Protein AF-A0A9D1Q0N9-F1 (afdb_monomer)

Organism: NCBI:txid2838741

Mean predicted aligned error: 15.43 Å

pLDDT: mean 79.95, std 10.68, range [39.66, 94.25]

Secondary structure (DSSP, 8-state):
---PPPHHHHHHHHHHHHHHTTHHHHHHHHHHHHHHHHHT-HHHHHHHHHHHHHHHHHHHHHHTHHHHHHHHHHHHHHHHHHHH-SS-S-HHHHHS-HHHHHHS-HHHHHHHHHHHHHHHHHHHHHHHHHHTT--

Radius of gyration: 29.05 Å; Cα contacts (8 Å, |Δi|>4): 36; chains: 1; bounding box: 73×46×62 Å

Structure (mmCIF, N/CA/C/O backbone):
data_AF-A0A9D1Q0N9-F1
#
_entry.id   AF-A0A9D1Q0N9-F1
#
loop_
_atom_site.group_PDB
_atom_site.id
_atom_site.type_symbol
_atom_site.label_atom_id
_atom_site.label_alt_id
_atom_site.label_comp_id
_atom_site.label_asym_id
_atom_site.label_entity_id
_atom_site.label_seq_id
_atom_site.pdbx_PDB_ins_code
_atom_site.Cartn_x
_atom_site.Cartn_y
_atom_site.Cartn_z
_atom_site.occupancy
_atom_site.B_iso_or_equiv
_atom_site.auth_seq_id
_atom_site.auth_comp_id
_atom_site.auth_asym_id
_atom_site.auth_atom_id
_atom_site.pdbx_PDB_model_num
ATOM 1 N N . MET A 1 1 ? 51.626 31.201 -39.761 1.00 39.66 1 MET A N 1
ATOM 2 C CA . MET A 1 1 ? 51.348 30.140 -38.765 1.00 39.66 1 MET A CA 1
ATOM 3 C C . MET A 1 1 ? 49.841 29.911 -38.711 1.00 39.66 1 MET A C 1
ATOM 5 O O . MET A 1 1 ? 49.118 30.839 -38.366 1.00 39.66 1 MET A O 1
ATOM 9 N N . LYS A 1 2 ? 49.336 28.747 -39.143 1.00 51.75 2 LYS A N 1
ATOM 10 C CA . LYS A 1 2 ? 47.894 28.446 -39.070 1.00 51.75 2 LYS A CA 1
ATOM 11 C C . LYS A 1 2 ? 47.542 28.190 -37.599 1.00 51.75 2 LYS A C 1
ATOM 13 O O . LYS A 1 2 ? 48.139 27.313 -36.990 1.00 51.75 2 LYS A O 1
ATOM 18 N N . LYS A 1 3 ? 46.625 28.977 -37.023 1.00 63.34 3 LYS A N 1
ATOM 19 C CA . LYS A 1 3 ? 46.103 28.739 -35.666 1.00 63.34 3 LYS A CA 1
ATOM 20 C C . LYS A 1 3 ? 45.387 27.391 -35.663 1.00 63.34 3 LYS A C 1
ATOM 22 O O . LYS A 1 3 ? 44.357 27.251 -36.322 1.00 63.34 3 LYS A O 1
ATOM 27 N N . GLU A 1 4 ? 45.931 26.414 -34.947 1.00 67.94 4 GLU A N 1
ATOM 28 C CA . GLU A 1 4 ? 45.246 25.144 -34.742 1.00 67.94 4 GLU A CA 1
ATOM 29 C C . GLU A 1 4 ? 43.955 25.383 -33.954 1.00 67.94 4 GLU A C 1
ATOM 31 O O . GLU A 1 4 ? 43.917 26.061 -32.924 1.00 67.94 4 GLU A O 1
ATOM 36 N N . MET A 1 5 ? 42.851 24.886 -34.503 1.00 71.56 5 MET A N 1
ATOM 37 C CA . MET A 1 5 ? 41.541 24.991 -33.881 1.00 71.56 5 MET A CA 1
ATOM 38 C C . MET A 1 5 ? 41.488 24.073 -32.662 1.00 71.56 5 MET A C 1
ATOM 40 O O . MET A 1 5 ? 41.639 22.863 -32.799 1.00 71.56 5 MET A O 1
ATOM 44 N N . SER A 1 6 ? 41.206 24.650 -31.490 1.00 82.69 6 SER A N 1
ATOM 45 C CA . SER A 1 6 ? 40.946 23.901 -30.253 1.00 82.69 6 SER A CA 1
ATOM 46 C C . SER A 1 6 ? 39.939 22.765 -30.486 1.00 82.69 6 SER A C 1
ATOM 48 O O . SER A 1 6 ? 38.921 22.957 -31.162 1.00 82.69 6 SER A O 1
ATOM 50 N N . GLU A 1 7 ? 40.192 21.596 -29.890 1.00 85.50 7 GLU A N 1
ATOM 51 C CA . GLU A 1 7 ? 39.327 20.412 -29.996 1.00 85.50 7 GLU A CA 1
ATOM 52 C C . GLU A 1 7 ? 37.866 20.703 -29.640 1.00 85.50 7 GLU A C 1
ATOM 54 O O . GLU A 1 7 ? 36.953 20.182 -30.281 1.00 85.50 7 GLU A O 1
ATOM 59 N N . ILE A 1 8 ? 37.629 21.593 -28.673 1.00 85.06 8 ILE A N 1
ATOM 60 C CA . ILE A 1 8 ? 36.283 22.009 -28.265 1.00 85.06 8 ILE A CA 1
ATOM 61 C C . ILE A 1 8 ? 35.569 22.708 -29.426 1.00 85.06 8 ILE A C 1
ATOM 63 O O . ILE A 1 8 ? 34.425 22.383 -29.746 1.00 85.06 8 ILE A O 1
ATOM 67 N N . LYS A 1 9 ? 36.259 23.618 -30.123 1.00 86.94 9 LYS A N 1
ATOM 68 C CA . LYS A 1 9 ? 35.706 24.310 -31.297 1.00 86.94 9 LYS A CA 1
ATOM 69 C C . LYS A 1 9 ? 35.457 23.339 -32.449 1.00 86.94 9 LYS A C 1
ATOM 71 O O . LYS A 1 9 ? 34.453 23.466 -33.147 1.00 86.94 9 LYS A O 1
ATOM 76 N N . ARG A 1 10 ? 36.327 22.339 -32.622 1.00 87.00 10 ARG A N 1
ATOM 77 C CA . ARG A 1 10 ? 36.149 21.270 -33.616 1.00 87.00 10 ARG A CA 1
ATOM 78 C C . ARG A 1 10 ? 34.898 20.435 -33.326 1.00 87.00 10 ARG A C 1
ATOM 80 O O . ARG A 1 10 ? 34.083 20.232 -34.223 1.00 87.00 10 ARG A O 1
ATOM 87 N N . ARG A 1 11 ? 34.699 20.015 -32.073 1.00 86.88 11 ARG A N 1
ATOM 88 C CA . ARG A 1 11 ? 33.511 19.262 -31.629 1.00 86.88 11 ARG A CA 1
ATOM 89 C C . ARG A 1 11 ? 32.227 20.082 -31.768 1.00 86.88 11 ARG A C 1
ATOM 91 O O . ARG A 1 11 ? 31.233 19.562 -32.269 1.00 86.88 11 ARG A O 1
ATOM 98 N N . ALA A 1 12 ? 32.262 21.365 -31.410 1.00 90.62 12 ALA A N 1
ATOM 99 C CA . ALA A 1 12 ? 31.124 22.271 -31.559 1.00 90.62 12 ALA A CA 1
ATOM 100 C C . ALA A 1 12 ? 30.723 22.470 -33.032 1.00 90.62 12 ALA A C 1
ATOM 102 O O . ALA A 1 12 ? 29.538 22.443 -33.363 1.00 90.62 12 ALA A O 1
ATOM 103 N N . LEU A 1 13 ? 31.697 22.606 -33.939 1.00 87.19 13 LEU A N 1
ATOM 104 C CA . LEU A 1 13 ? 31.435 22.697 -35.379 1.00 87.19 13 LEU A CA 1
ATOM 105 C C . LEU A 1 13 ? 30.828 21.410 -35.939 1.00 87.19 13 LEU A C 1
ATOM 107 O O . LEU A 1 13 ? 29.860 21.482 -36.691 1.00 87.19 13 LEU A O 1
ATOM 111 N N . LEU A 1 14 ? 31.340 20.246 -35.535 1.00 85.94 14 LEU A N 1
ATOM 112 C CA . LEU A 1 14 ? 30.770 18.956 -35.926 1.00 85.94 14 LEU A CA 1
ATOM 113 C C . LEU A 1 14 ? 29.334 18.797 -35.412 1.00 85.94 14 LEU A C 1
ATOM 115 O O . LEU A 1 14 ? 28.461 18.360 -36.157 1.00 85.94 14 LEU A O 1
ATOM 119 N N . ALA A 1 15 ? 29.056 19.202 -34.171 1.00 85.19 15 ALA A N 1
ATOM 120 C CA . ALA A 1 15 ? 27.700 19.214 -33.627 1.00 85.19 15 ALA A CA 1
ATOM 121 C C . ALA A 1 15 ? 26.773 20.150 -34.423 1.00 85.19 15 ALA A C 1
ATOM 123 O O . ALA A 1 15 ? 25.670 19.754 -34.801 1.00 85.19 15 ALA A O 1
ATOM 124 N N . LYS A 1 16 ? 27.240 21.356 -34.769 1.00 87.38 16 LYS A N 1
ATOM 125 C CA . LYS A 1 16 ? 26.494 22.305 -35.608 1.00 87.38 16 LYS A CA 1
ATOM 126 C C . LYS A 1 16 ? 26.242 21.759 -37.013 1.00 87.38 16 LYS A C 1
ATOM 128 O O . LYS A 1 16 ? 25.153 21.940 -37.548 1.00 87.38 16 LYS A O 1
ATOM 133 N N . GLN A 1 17 ? 27.217 21.075 -37.606 1.00 84.31 17 GLN A N 1
ATOM 134 C CA . GLN A 1 17 ? 27.070 20.442 -38.914 1.00 84.31 17 GLN A CA 1
ATOM 135 C C . GLN A 1 17 ? 26.055 19.294 -38.866 1.00 84.31 17 GLN A C 1
ATOM 137 O O . GLN A 1 17 ? 25.223 19.197 -39.763 1.00 84.31 17 GLN A O 1
ATOM 142 N N . ARG A 1 18 ? 26.052 18.485 -37.798 1.00 81.56 18 ARG A N 1
ATOM 143 C CA . ARG A 1 18 ? 25.029 17.449 -37.565 1.00 81.56 18 ARG A CA 1
ATOM 144 C C . ARG A 1 18 ? 23.627 18.061 -37.492 1.00 81.56 18 ARG A C 1
ATOM 146 O O . ARG A 1 18 ? 22.718 17.573 -38.157 1.00 81.56 18 ARG A O 1
ATOM 153 N N . LEU A 1 19 ? 23.465 19.163 -36.759 1.00 80.69 19 LEU A N 1
ATOM 154 C CA . LEU A 1 19 ? 22.188 19.882 -36.674 1.00 80.69 19 LEU A CA 1
ATOM 155 C C . LEU A 1 19 ? 21.762 20.464 -38.030 1.00 80.69 19 LEU A C 1
ATOM 157 O O . LEU A 1 19 ? 20.645 20.224 -38.473 1.00 80.69 19 LEU A O 1
ATOM 161 N N . LYS A 1 20 ? 22.663 21.176 -38.722 1.00 80.44 20 LYS A N 1
ATOM 162 C CA . LYS A 1 20 ? 22.374 21.843 -40.005 1.00 80.44 20 LYS A CA 1
ATOM 163 C C . LYS A 1 20 ? 22.043 20.857 -41.122 1.00 80.44 20 LYS A C 1
ATOM 165 O O . LYS A 1 20 ? 21.208 21.148 -41.967 1.00 80.44 20 LYS A O 1
ATOM 170 N N . MET A 1 21 ? 22.700 19.702 -41.130 1.00 73.25 21 MET A N 1
ATOM 171 C CA . MET A 1 21 ? 22.464 18.675 -42.136 1.00 73.25 21 MET A CA 1
ATOM 172 C C . MET A 1 21 ? 21.219 17.843 -41.840 1.00 73.25 21 MET A C 1
ATOM 174 O O . MET A 1 21 ? 21.007 16.881 -42.562 1.00 73.25 21 MET A O 1
ATOM 178 N N . GLY A 1 22 ? 20.432 18.124 -40.797 1.00 80.19 22 GLY A N 1
ATOM 179 C CA . GLY A 1 22 ? 19.282 17.286 -40.448 1.00 80.19 22 GLY A CA 1
ATOM 180 C C . GLY A 1 22 ? 19.681 15.852 -40.090 1.00 80.19 22 GLY A C 1
ATOM 181 O O . GLY A 1 22 ? 18.914 14.918 -40.298 1.00 80.19 22 GLY A O 1
ATOM 182 N N . TYR A 1 23 ? 20.904 15.648 -39.584 1.00 76.69 23 TYR A N 1
ATOM 183 C CA . TYR A 1 23 ? 21.415 14.322 -39.214 1.00 76.69 23 TYR A CA 1
ATOM 184 C C . TYR A 1 23 ? 20.484 13.624 -38.222 1.00 76.69 23 TYR A C 1
ATOM 186 O O . TYR A 1 23 ? 20.217 12.441 -38.362 1.00 76.69 23 TYR A O 1
ATOM 194 N N . TRP A 1 24 ? 19.932 14.377 -37.270 1.00 76.25 24 TRP A N 1
ATOM 195 C CA . TRP A 1 24 ? 18.980 13.856 -36.292 1.00 76.25 24 TRP A CA 1
ATOM 196 C C . TRP A 1 24 ? 17.612 13.523 -36.885 1.00 76.25 24 TRP A C 1
ATOM 198 O O . TRP A 1 24 ? 16.956 12.627 -36.373 1.00 76.25 24 TRP A O 1
ATOM 208 N N . GLN A 1 25 ? 17.189 14.208 -37.951 1.00 81.56 25 GLN A N 1
ATOM 209 C CA . GLN A 1 25 ? 15.945 13.886 -38.658 1.00 81.56 25 GLN A CA 1
ATOM 210 C C . GLN A 1 25 ? 16.117 12.586 -39.439 1.00 81.56 25 GLN A C 1
ATOM 212 O O . GLN A 1 25 ? 15.332 11.671 -39.252 1.00 81.56 25 GLN A O 1
ATOM 217 N N . ARG A 1 26 ? 17.219 12.445 -40.187 1.00 82.19 26 ARG A N 1
ATOM 218 C CA . ARG A 1 26 ? 17.539 11.188 -40.879 1.00 82.19 26 ARG A CA 1
ATOM 219 C C . ARG A 1 26 ? 17.788 10.027 -39.925 1.00 82.19 26 ARG A C 1
ATOM 221 O O . ARG A 1 26 ? 17.318 8.934 -40.191 1.00 82.19 26 ARG A O 1
ATOM 228 N N . MET A 1 27 ? 18.489 10.255 -38.812 1.00 75.25 27 MET A N 1
ATOM 229 C CA . MET A 1 27 ? 18.702 9.214 -37.802 1.00 75.25 27 MET A CA 1
ATOM 230 C C . MET A 1 27 ? 17.373 8.799 -37.161 1.00 75.25 27 MET A C 1
ATOM 232 O O . MET A 1 27 ? 17.161 7.616 -36.932 1.00 75.25 27 MET A O 1
ATOM 236 N N . ARG A 1 28 ? 16.469 9.751 -36.896 1.00 76.81 28 ARG A N 1
ATOM 237 C CA . ARG A 1 28 ? 15.124 9.455 -36.393 1.00 76.81 28 ARG A CA 1
ATOM 238 C C . ARG A 1 28 ? 14.308 8.675 -37.421 1.00 76.81 28 ARG A C 1
ATOM 240 O O . ARG A 1 28 ? 13.783 7.639 -37.072 1.00 76.81 28 ARG A O 1
ATOM 247 N N . GLU A 1 29 ? 14.289 9.098 -38.681 1.00 81.38 29 GLU A N 1
ATOM 248 C CA . GLU A 1 29 ? 13.617 8.377 -39.774 1.00 81.38 29 GLU A CA 1
ATOM 249 C C . GLU A 1 29 ? 14.200 6.979 -40.020 1.00 81.38 29 GLU A C 1
ATOM 251 O O . GLU A 1 29 ? 13.489 6.074 -40.443 1.00 81.38 29 GLU A O 1
ATOM 256 N N . GLU A 1 30 ? 15.503 6.791 -39.814 1.00 79.31 30 GLU A N 1
ATOM 257 C CA . GLU A 1 30 ? 16.163 5.488 -39.902 1.00 79.31 30 GLU A CA 1
ATOM 258 C C . GLU A 1 30 ? 15.819 4.616 -38.692 1.00 79.31 30 GLU A C 1
ATOM 260 O O . GLU A 1 30 ? 15.514 3.441 -38.862 1.00 79.31 30 GLU A O 1
ATOM 265 N N . GLN A 1 31 ? 15.783 5.187 -37.484 1.00 71.06 31 GLN A N 1
ATOM 266 C CA . GLN A 1 31 ? 15.292 4.498 -36.290 1.00 71.06 31 GLN A CA 1
ATOM 267 C C . GLN A 1 31 ? 13.815 4.133 -36.399 1.00 71.06 31 GLN A C 1
ATOM 269 O O . GLN A 1 31 ? 13.464 3.025 -36.015 1.00 71.06 31 GLN A O 1
ATOM 274 N N . ASP A 1 32 ? 12.977 5.014 -36.939 1.00 76.56 32 ASP A N 1
ATOM 275 C CA . ASP A 1 32 ? 11.553 4.773 -37.161 1.00 76.56 32 ASP A CA 1
ATOM 276 C C . ASP A 1 32 ? 11.369 3.695 -38.235 1.00 76.56 32 ASP A C 1
ATOM 278 O O . ASP A 1 32 ? 10.634 2.743 -38.003 1.00 76.56 32 ASP A O 1
ATOM 282 N N . ARG A 1 33 ? 12.132 3.731 -39.339 1.00 75.38 33 ARG A N 1
ATOM 283 C CA . ARG A 1 33 ? 12.140 2.657 -40.350 1.00 75.38 33 ARG A CA 1
ATOM 284 C C . ARG A 1 33 ? 12.613 1.318 -39.803 1.00 75.38 33 ARG A C 1
ATOM 286 O O . ARG A 1 33 ? 12.028 0.290 -40.122 1.00 75.38 33 ARG A O 1
ATOM 293 N N . VAL A 1 34 ? 13.671 1.306 -38.995 1.00 67.81 34 VAL A N 1
ATOM 294 C CA . VAL A 1 34 ? 14.130 0.085 -38.327 1.00 67.81 34 VAL A CA 1
ATOM 295 C C . VAL A 1 34 ? 13.067 -0.370 -37.338 1.00 67.81 34 VAL A C 1
ATOM 297 O O . VAL A 1 34 ? 12.726 -1.541 -37.353 1.00 67.81 34 VAL A O 1
ATOM 300 N N . ALA A 1 35 ? 12.478 0.510 -36.529 1.00 64.88 35 ALA A N 1
ATOM 301 C CA . ALA A 1 35 ? 11.411 0.168 -35.590 1.00 64.88 35 ALA A CA 1
ATOM 302 C C . ALA A 1 35 ? 10.159 -0.376 -36.298 1.00 64.88 35 ALA A C 1
ATOM 304 O O . ALA A 1 35 ? 9.570 -1.338 -35.811 1.00 64.88 35 ALA A O 1
ATOM 305 N N . GLU A 1 36 ? 9.791 0.173 -37.456 1.00 65.38 36 GLU A N 1
ATOM 306 C CA . GLU A 1 36 ? 8.730 -0.324 -38.337 1.00 65.38 36 GLU A CA 1
ATOM 307 C C . GLU A 1 36 ? 9.082 -1.698 -38.921 1.00 65.38 36 GLU A C 1
ATOM 309 O O . GLU A 1 36 ? 8.314 -2.639 -38.751 1.00 65.38 36 GLU A O 1
ATOM 314 N N . ALA A 1 37 ? 10.283 -1.873 -39.479 1.00 64.12 37 ALA A N 1
ATOM 315 C CA . ALA A 1 37 ? 10.757 -3.168 -39.980 1.00 64.12 37 ALA A CA 1
ATOM 316 C C . ALA A 1 37 ? 10.898 -4.226 -38.866 1.00 64.12 37 ALA A C 1
ATOM 318 O O . ALA A 1 37 ? 10.755 -5.426 -39.091 1.00 64.12 37 ALA A O 1
ATOM 319 N N . THR A 1 38 ? 11.167 -3.791 -37.634 1.00 56.88 38 THR A N 1
ATOM 320 C CA . THR A 1 38 ? 11.280 -4.660 -36.455 1.00 56.88 38 THR A CA 1
ATOM 321 C C . THR A 1 38 ? 9.897 -4.977 -35.854 1.00 56.88 38 THR A C 1
ATOM 323 O O . THR A 1 38 ? 9.719 -6.026 -35.227 1.0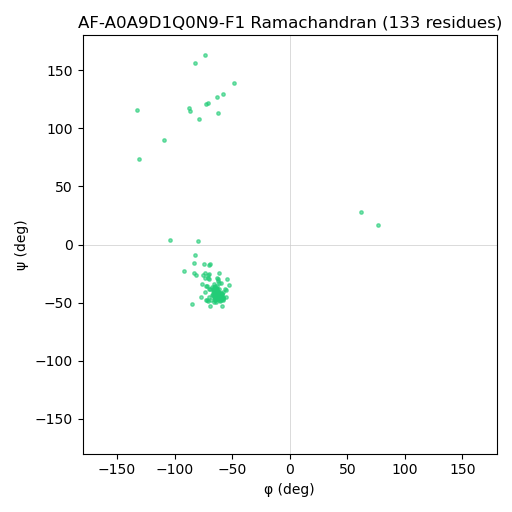0 56.88 38 THR A O 1
ATOM 326 N N . ASN A 1 39 ? 8.898 -4.112 -36.077 1.00 57.78 39 ASN A N 1
ATOM 327 C CA . ASN A 1 39 ? 7.503 -4.276 -35.646 1.00 57.78 39 ASN A CA 1
ATOM 328 C C . ASN A 1 39 ? 6.759 -5.400 -36.386 1.00 57.78 39 ASN A C 1
ATOM 330 O O . ASN A 1 39 ? 5.716 -5.846 -35.889 1.00 57.78 39 ASN A O 1
ATOM 334 N N . ASP A 1 40 ? 7.279 -5.863 -37.525 1.00 59.72 40 ASP A N 1
ATOM 335 C CA . ASP A 1 40 ? 6.675 -6.927 -38.335 1.00 59.72 40 ASP A CA 1
ATOM 336 C C . ASP A 1 40 ? 6.823 -8.318 -37.710 1.00 59.72 40 ASP A C 1
ATOM 338 O O . ASP A 1 40 ? 5.985 -9.197 -37.917 1.00 59.72 40 ASP A O 1
ATOM 342 N N . SER A 1 41 ? 7.833 -8.532 -36.863 1.00 66.62 41 SER A N 1
ATOM 343 C CA . SER A 1 41 ? 7.975 -9.811 -36.169 1.00 66.62 41 SER A CA 1
ATOM 344 C C . SER A 1 41 ? 7.152 -9.825 -34.874 1.00 66.62 41 SER A C 1
ATOM 346 O O . SER A 1 41 ? 7.415 -9.106 -33.904 1.00 66.62 41 SER A O 1
ATOM 348 N N . ALA A 1 42 ? 6.139 -10.693 -34.829 1.00 66.19 42 ALA A N 1
ATOM 349 C CA . ALA A 1 42 ? 5.290 -10.881 -33.650 1.00 66.19 42 ALA A CA 1
ATOM 350 C C . ALA A 1 42 ? 6.100 -11.202 -32.374 1.00 66.19 42 ALA A C 1
ATOM 352 O O . ALA A 1 42 ? 5.711 -10.808 -31.275 1.00 66.19 42 ALA A O 1
ATOM 353 N N . VAL A 1 43 ? 7.258 -11.855 -32.533 1.00 68.50 43 VAL A N 1
ATOM 354 C CA . VAL A 1 43 ? 8.197 -12.204 -31.455 1.00 68.50 43 VAL A CA 1
ATOM 355 C C . VAL A 1 43 ? 8.899 -10.972 -30.874 1.00 68.50 43 VAL A C 1
ATOM 357 O O . VAL A 1 43 ? 9.065 -10.881 -29.660 1.00 68.50 43 VAL A O 1
ATOM 360 N N . ILE A 1 44 ? 9.278 -9.983 -31.692 1.00 66.38 44 ILE A N 1
ATOM 361 C CA . ILE A 1 44 ? 9.912 -8.767 -31.162 1.00 66.38 44 ILE A CA 1
ATOM 362 C C . ILE A 1 44 ? 8.865 -7.853 -30.523 1.00 66.38 44 ILE A C 1
ATOM 364 O O . ILE A 1 44 ? 9.132 -7.249 -29.484 1.00 66.38 44 ILE A O 1
ATOM 368 N N . ARG A 1 45 ? 7.637 -7.816 -31.059 1.00 69.19 45 ARG A N 1
ATOM 369 C CA . ARG A 1 45 ? 6.521 -7.105 -30.418 1.00 69.19 45 ARG A CA 1
ATOM 370 C C . ARG A 1 45 ? 6.193 -7.690 -29.043 1.00 69.19 45 ARG A C 1
ATOM 372 O O . ARG A 1 45 ? 6.027 -6.930 -28.090 1.00 69.19 45 ARG A O 1
ATOM 379 N N . SER A 1 46 ? 6.136 -9.018 -28.916 1.00 75.00 46 SER A N 1
ATOM 380 C CA . SER A 1 46 ? 5.888 -9.671 -27.626 1.00 75.00 46 SER A CA 1
ATOM 381 C C . SER A 1 46 ? 7.044 -9.451 -26.645 1.00 75.00 46 SER A C 1
ATOM 383 O O . SER A 1 46 ? 6.789 -9.075 -25.502 1.00 75.00 46 SER A O 1
ATOM 385 N N . ALA A 1 47 ? 8.299 -9.561 -27.094 1.00 77.00 47 ALA A N 1
ATOM 386 C CA . ALA A 1 47 ? 9.478 -9.285 -26.270 1.00 77.00 47 ALA A CA 1
ATOM 387 C C . ALA A 1 47 ? 9.552 -7.816 -25.811 1.00 77.00 47 ALA A C 1
ATOM 389 O O . ALA A 1 47 ? 9.880 -7.534 -24.657 1.00 77.00 47 ALA A O 1
ATOM 390 N N . ARG A 1 48 ? 9.203 -6.862 -26.683 1.00 76.44 48 ARG A N 1
ATOM 391 C CA . ARG A 1 48 ? 9.115 -5.433 -26.346 1.00 76.44 48 ARG A CA 1
ATOM 392 C C . ARG A 1 48 ? 8.014 -5.168 -25.325 1.00 76.44 48 ARG A C 1
ATOM 394 O O . ARG A 1 48 ? 8.256 -4.467 -24.349 1.00 76.44 48 ARG A O 1
ATOM 401 N N . ASN A 1 49 ? 6.829 -5.742 -25.523 1.00 80.25 49 ASN A N 1
ATOM 402 C CA . ASN A 1 49 ? 5.720 -5.600 -24.582 1.00 80.25 49 ASN A CA 1
ATOM 403 C C . ASN A 1 49 ? 6.047 -6.222 -23.220 1.00 80.25 49 ASN A C 1
ATOM 405 O O . ASN A 1 49 ? 5.689 -5.644 -22.198 1.00 80.25 49 ASN A O 1
ATOM 409 N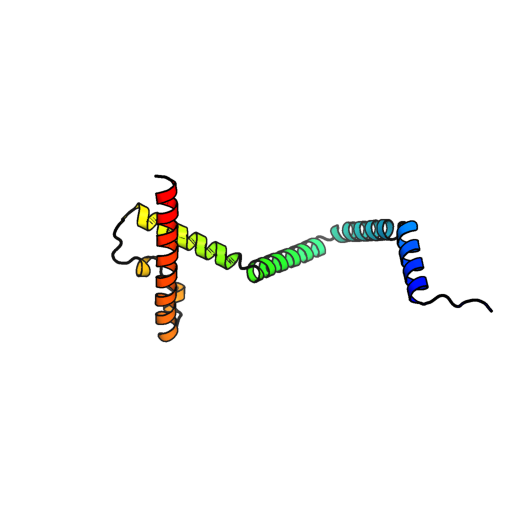 N . ALA A 1 50 ? 6.757 -7.353 -23.190 1.00 81.50 50 ALA A N 1
ATOM 410 C CA . ALA A 1 50 ? 7.242 -7.948 -21.948 1.00 81.50 50 ALA A CA 1
ATOM 411 C C . ALA A 1 50 ? 8.190 -6.992 -21.204 1.00 81.50 50 ALA A C 1
ATOM 413 O O . ALA A 1 50 ? 7.947 -6.685 -20.041 1.00 81.50 50 ALA A O 1
ATOM 414 N N . ARG A 1 51 ? 9.183 -6.415 -21.897 1.00 81.06 51 ARG A N 1
ATOM 415 C CA . ARG A 1 51 ? 10.111 -5.432 -21.305 1.00 81.06 51 ARG A CA 1
ATOM 416 C C . ARG A 1 51 ? 9.419 -4.165 -20.809 1.00 81.06 51 ARG A C 1
ATOM 418 O O . ARG A 1 51 ? 9.772 -3.657 -19.752 1.00 81.06 51 ARG A O 1
ATOM 425 N N . LEU A 1 52 ? 8.441 -3.646 -21.554 1.00 81.00 52 LEU A N 1
ATOM 426 C CA . LEU A 1 52 ? 7.668 -2.478 -21.123 1.00 81.00 52 LEU A CA 1
ATOM 427 C C . LEU A 1 52 ? 6.870 -2.781 -19.849 1.00 81.00 52 LEU A C 1
ATOM 429 O O . LEU A 1 52 ? 6.909 -1.990 -18.915 1.00 81.00 52 LEU A O 1
ATOM 433 N N . ARG A 1 53 ? 6.230 -3.955 -19.766 1.00 77.56 53 ARG A N 1
ATOM 434 C CA . ARG A 1 53 ? 5.516 -4.396 -18.556 1.00 77.56 53 ARG A CA 1
ATOM 435 C C . ARG A 1 53 ? 6.446 -4.583 -17.362 1.00 77.56 53 ARG A C 1
ATOM 437 O O . ARG A 1 53 ? 6.053 -4.293 -16.236 1.00 77.56 53 ARG A O 1
ATOM 444 N N . GLU A 1 54 ? 7.649 -5.104 -17.579 1.00 79.75 54 GLU A N 1
ATOM 445 C CA . GLU A 1 54 ? 8.665 -5.230 -16.527 1.00 79.75 54 GLU A CA 1
ATOM 446 C C . GLU A 1 54 ? 9.122 -3.855 -16.037 1.00 79.75 54 GLU A C 1
ATOM 448 O O . GLU A 1 54 ? 9.168 -3.621 -14.831 1.00 79.75 54 GLU A O 1
ATOM 453 N N . PHE A 1 55 ? 9.395 -2.931 -16.960 1.00 79.62 55 PHE A N 1
ATOM 454 C CA . PHE A 1 55 ? 9.779 -1.561 -16.637 1.00 79.62 55 PHE A CA 1
ATOM 455 C C . PHE A 1 55 ? 8.676 -0.821 -15.874 1.00 79.62 55 PHE A C 1
ATOM 457 O O . PHE A 1 55 ? 8.957 -0.195 -14.858 1.00 79.62 55 PHE A O 1
ATOM 464 N N . GLU A 1 56 ? 7.418 -0.933 -16.304 1.00 73.94 56 GLU A N 1
ATOM 465 C CA . GLU A 1 56 ? 6.276 -0.344 -15.597 1.00 73.94 56 GLU A CA 1
ATOM 466 C C . GLU A 1 56 ? 6.136 -0.903 -14.178 1.00 73.94 56 GLU A C 1
ATOM 468 O O . GLU A 1 56 ? 5.972 -0.136 -13.232 1.00 73.94 56 GLU A O 1
ATOM 473 N N . GLN A 1 57 ? 6.258 -2.221 -13.999 1.00 71.31 57 GLN A N 1
ATOM 474 C CA . GLN A 1 57 ? 6.218 -2.841 -12.670 1.00 71.31 57 GLN A CA 1
ATOM 475 C C . GLN A 1 57 ? 7.374 -2.370 -11.782 1.00 71.31 57 GLN A C 1
ATOM 477 O O . GLN A 1 57 ? 7.171 -2.070 -10.608 1.00 71.31 57 GLN A O 1
ATOM 482 N N . GLN A 1 58 ? 8.589 -2.287 -12.328 1.00 73.69 58 GLN A N 1
ATOM 483 C CA . GLN A 1 58 ? 9.750 -1.785 -11.593 1.00 73.69 58 GLN A CA 1
ATOM 484 C C . GLN A 1 58 ? 9.596 -0.304 -11.235 1.00 73.69 58 GLN A C 1
ATOM 486 O O . GLN A 1 58 ? 9.901 0.081 -10.110 1.00 73.69 58 GLN A O 1
ATOM 491 N N . SER A 1 59 ? 9.069 0.507 -12.152 1.00 71.56 59 SER A N 1
ATOM 492 C CA . SER A 1 59 ? 8.782 1.922 -11.926 1.00 71.56 59 SER A CA 1
ATOM 493 C C . SER A 1 59 ? 7.730 2.115 -10.833 1.00 71.56 59 SER A C 1
ATOM 495 O O . SER A 1 59 ? 7.951 2.915 -9.932 1.00 71.56 59 SER A O 1
ATOM 497 N N . ARG A 1 60 ? 6.628 1.353 -10.851 1.00 66.50 60 ARG A N 1
ATOM 498 C CA . ARG A 1 60 ? 5.586 1.389 -9.804 1.00 66.50 60 ARG A CA 1
ATOM 499 C C . ARG A 1 60 ? 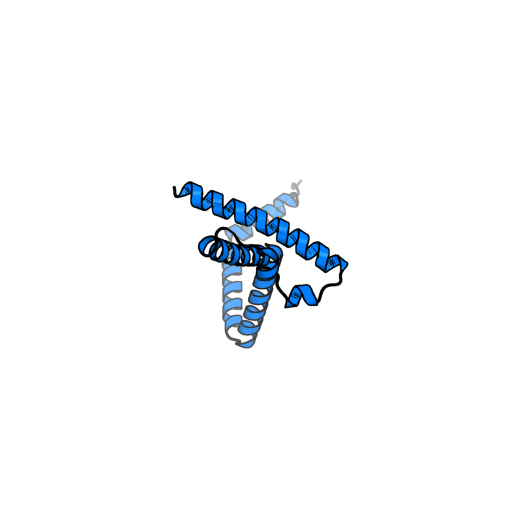6.133 1.040 -8.423 1.00 66.50 60 ARG A C 1
ATOM 501 O O . ARG A 1 60 ? 5.857 1.743 -7.454 1.00 66.50 60 ARG A O 1
ATOM 508 N N . ARG A 1 61 ? 6.980 0.010 -8.342 1.00 66.69 61 ARG A N 1
ATOM 509 C CA . ARG A 1 61 ? 7.677 -0.362 -7.100 1.00 66.69 61 ARG A CA 1
ATOM 510 C C . ARG A 1 61 ? 8.640 0.726 -6.627 1.00 66.69 61 ARG A C 1
ATOM 512 O O . ARG A 1 61 ? 8.686 1.011 -5.437 1.00 66.69 61 ARG A O 1
ATOM 519 N N . ALA A 1 62 ? 9.402 1.329 -7.542 1.00 68.00 62 ALA A N 1
ATOM 520 C CA . ALA A 1 62 ? 10.396 2.353 -7.218 1.00 68.00 62 ALA A CA 1
ATOM 521 C C . ALA A 1 62 ? 9.766 3.692 -6.799 1.00 68.00 62 ALA A C 1
ATOM 523 O O . ALA A 1 62 ? 10.304 4.373 -5.931 1.00 68.00 62 ALA A O 1
ATOM 524 N N . LEU A 1 63 ? 8.633 4.058 -7.403 1.00 67.75 63 LEU A N 1
ATOM 525 C CA . LEU A 1 63 ? 7.883 5.278 -7.090 1.00 67.75 63 LEU A CA 1
ATOM 526 C C . LEU A 1 63 ? 6.958 5.116 -5.875 1.00 67.75 63 LEU A C 1
ATOM 528 O O . LEU A 1 63 ? 6.434 6.108 -5.378 1.00 67.75 63 LEU A O 1
ATOM 532 N N . GLY A 1 64 ? 6.787 3.890 -5.371 1.00 62.56 64 GLY A N 1
ATOM 533 C CA . GLY A 1 64 ? 5.946 3.615 -4.209 1.00 62.56 64 GLY A CA 1
ATOM 534 C C . GLY A 1 64 ? 4.445 3.630 -4.510 1.00 62.56 64 GLY A C 1
ATOM 535 O O . GLY A 1 64 ? 3.653 3.677 -3.571 1.00 62.56 64 GLY A O 1
ATOM 536 N N . ASP A 1 65 ? 4.044 3.541 -5.783 1.00 66.94 65 ASP A N 1
ATOM 537 C CA . ASP A 1 65 ? 2.631 3.490 -6.192 1.00 66.94 65 ASP A CA 1
ATOM 538 C C . ASP A 1 65 ? 1.899 2.329 -5.504 1.00 66.94 65 ASP A C 1
ATOM 540 O O . ASP A 1 65 ? 0.779 2.490 -5.025 1.00 66.94 65 ASP A O 1
ATOM 544 N N . ASP A 1 66 ? 2.571 1.182 -5.358 1.00 69.00 66 ASP A N 1
ATOM 545 C CA . ASP A 1 66 ? 2.024 0.012 -4.662 1.00 69.00 66 ASP A CA 1
ATOM 546 C C . ASP A 1 66 ? 1.732 0.307 -3.176 1.00 69.00 66 ASP A C 1
ATOM 548 O O . ASP A 1 66 ? 0.817 -0.272 -2.588 1.00 69.00 66 ASP A O 1
ATOM 552 N N . PHE A 1 67 ? 2.511 1.193 -2.545 1.00 69.75 67 PHE A N 1
ATOM 553 C CA . PHE A 1 67 ? 2.311 1.588 -1.150 1.00 69.75 67 PHE A CA 1
ATOM 554 C C . PHE A 1 67 ? 1.144 2.566 -1.022 1.00 69.75 67 PHE A C 1
ATOM 556 O O . PHE A 1 67 ? 0.280 2.364 -0.171 1.00 69.75 67 PHE A O 1
ATOM 563 N N . ALA A 1 68 ? 1.075 3.563 -1.907 1.00 75.12 68 ALA A N 1
ATOM 564 C CA . ALA A 1 68 ? -0.042 4.500 -1.962 1.00 75.12 68 ALA A CA 1
ATOM 565 C C . ALA A 1 68 ? -1.373 3.778 -2.233 1.00 75.12 68 ALA A C 1
ATOM 567 O O . ALA A 1 68 ? -2.371 4.046 -1.570 1.00 75.12 68 ALA A O 1
ATOM 568 N N . GLU A 1 69 ? -1.384 2.802 -3.146 1.00 79.50 69 GLU A N 1
ATOM 569 C CA . GLU A 1 69 ? -2.581 2.012 -3.439 1.00 79.50 69 GLU A CA 1
ATOM 570 C C . GLU A 1 69 ? -3.007 1.151 -2.239 1.00 79.50 69 GLU A C 1
ATOM 572 O O . GLU A 1 69 ? -4.196 1.042 -1.932 1.00 79.50 69 GLU A O 1
ATOM 577 N N . ARG A 1 70 ? -2.050 0.548 -1.522 1.00 79.00 70 ARG A N 1
ATOM 578 C CA . ARG A 1 70 ? -2.334 -0.216 -0.296 1.00 79.00 70 ARG A CA 1
ATOM 579 C C . ARG A 1 70 ? -2.896 0.666 0.813 1.00 79.00 70 ARG A C 1
ATOM 581 O O . ARG A 1 70 ? -3.861 0.257 1.459 1.00 79.00 70 ARG A O 1
ATOM 588 N N . ASP A 1 71 ? -2.327 1.850 1.014 1.00 83.19 71 ASP A N 1
ATOM 589 C CA . ASP A 1 71 ? -2.802 2.801 2.018 1.00 83.19 71 ASP A CA 1
ATOM 590 C C . ASP A 1 71 ? -4.200 3.327 1.674 1.00 83.19 71 ASP A C 1
ATOM 592 O O . ASP A 1 71 ? -5.051 3.406 2.557 1.00 83.19 71 ASP A O 1
ATOM 596 N N . GLU A 1 72 ? -4.497 3.575 0.397 1.00 86.56 72 GLU A N 1
ATOM 597 C CA . GLU A 1 72 ? -5.832 4.006 -0.030 1.00 86.56 72 GLU A CA 1
ATOM 598 C C . GLU A 1 72 ? -6.876 2.882 0.121 1.00 86.56 72 GLU A C 1
ATOM 600 O O . GLU A 1 72 ? -7.996 3.112 0.582 1.00 86.56 72 GLU A O 1
ATOM 605 N N . ARG A 1 73 ? -6.507 1.624 -0.165 1.00 86.62 73 ARG A N 1
ATOM 606 C CA . ARG A 1 73 ? -7.366 0.459 0.124 1.00 86.62 73 ARG A CA 1
ATOM 607 C C . ARG A 1 73 ? -7.634 0.311 1.622 1.00 86.62 73 ARG A C 1
ATOM 609 O O . ARG A 1 73 ? -8.755 -0.018 2.015 1.00 86.62 73 ARG A O 1
ATOM 616 N N . LEU A 1 74 ? -6.617 0.530 2.457 1.00 87.00 74 LEU A N 1
ATOM 617 C CA . LEU A 1 74 ? -6.757 0.503 3.911 1.00 87.00 74 LEU A CA 1
ATOM 618 C C . LEU A 1 74 ? -7.670 1.640 4.388 1.00 87.00 74 LEU A C 1
ATOM 620 O O . LEU A 1 74 ? -8.559 1.398 5.202 1.00 87.00 74 LEU A O 1
ATOM 624 N N . TYR A 1 75 ? -7.512 2.843 3.830 1.00 89.69 75 TYR A N 1
ATOM 625 C CA . TYR A 1 75 ? -8.372 3.991 4.107 1.00 89.69 75 TYR A CA 1
ATOM 626 C C . TYR A 1 75 ? -9.838 3.707 3.784 1.00 89.69 75 TYR A C 1
ATOM 628 O O . TYR A 1 75 ? -10.697 3.951 4.627 1.00 89.69 75 TYR A O 1
ATOM 636 N N . GLY A 1 76 ? -10.127 3.110 2.624 1.00 88.12 76 GLY A N 1
ATOM 637 C CA . GLY A 1 76 ? -11.488 2.713 2.257 1.00 88.12 76 GLY A CA 1
ATOM 638 C C . GLY A 1 76 ? -12.137 1.799 3.300 1.00 88.12 76 GLY A C 1
ATOM 639 O O . GLY A 1 76 ? -13.259 2.055 3.730 1.00 88.12 76 GLY A O 1
ATOM 640 N N . LYS A 1 77 ? -11.401 0.791 3.795 1.00 88.25 77 LYS A N 1
ATOM 641 C CA . LYS A 1 77 ? -11.887 -0.091 4.871 1.00 88.25 77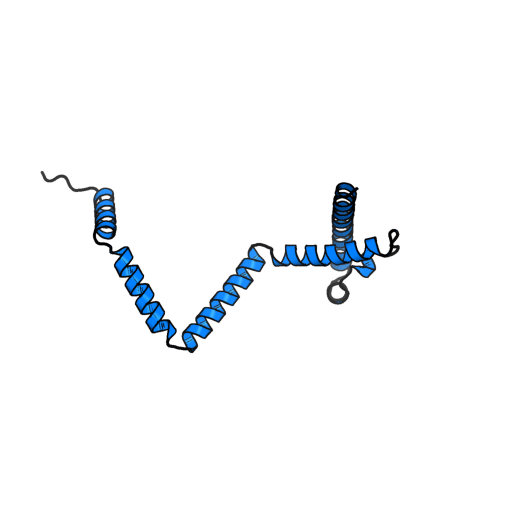 LYS A CA 1
ATOM 642 C C . LYS A 1 77 ? -12.150 0.668 6.174 1.00 88.25 77 LYS A C 1
ATOM 644 O O . LYS A 1 77 ? -13.145 0.391 6.837 1.00 88.25 77 LYS A O 1
ATOM 649 N N . VAL A 1 78 ? -11.267 1.597 6.549 1.00 88.69 78 VAL A N 1
ATOM 650 C CA . VAL A 1 78 ? -11.423 2.426 7.757 1.00 88.69 78 VAL A CA 1
ATOM 651 C C . VAL A 1 78 ? -12.644 3.332 7.641 1.00 88.69 78 VAL A C 1
ATOM 653 O O . VAL A 1 78 ? -13.446 3.383 8.568 1.00 88.69 78 VAL A O 1
ATOM 656 N N . ARG A 1 79 ? -12.824 3.998 6.500 1.00 89.50 79 ARG A N 1
ATOM 657 C CA . ARG A 1 79 ? -13.984 4.852 6.232 1.00 89.50 79 ARG A CA 1
ATOM 658 C C . ARG A 1 79 ? -15.283 4.058 6.330 1.00 89.50 79 ARG A C 1
ATOM 660 O O . ARG A 1 79 ? -16.155 4.422 7.106 1.00 89.50 79 ARG A O 1
ATOM 667 N N . ASP A 1 80 ? -15.375 2.940 5.613 1.00 88.44 80 ASP A N 1
ATOM 668 C CA . ASP A 1 80 ? -16.578 2.103 5.600 1.00 88.44 80 ASP A CA 1
ATOM 669 C C . ASP A 1 80 ? -16.901 1.536 6.996 1.00 88.44 80 ASP A C 1
ATOM 671 O O . ASP A 1 80 ? -18.061 1.290 7.323 1.00 88.44 80 ASP A O 1
ATOM 675 N N . MET A 1 81 ? -15.877 1.318 7.825 1.00 86.94 81 MET A N 1
ATOM 676 C CA . MET A 1 81 ? -16.030 0.895 9.212 1.00 86.94 81 MET A CA 1
ATOM 677 C C . MET A 1 81 ? -16.595 2.023 10.088 1.00 86.94 81 MET A C 1
ATOM 679 O O . MET A 1 81 ? -17.563 1.788 10.804 1.00 86.94 81 MET A O 1
ATOM 683 N N . LEU A 1 82 ? -16.027 3.231 9.992 1.00 86.06 82 LEU A N 1
ATOM 684 C CA . LEU A 1 82 ? -16.447 4.410 10.762 1.00 86.06 82 LEU A CA 1
ATOM 685 C C . LEU A 1 82 ? -17.806 4.973 10.318 1.00 86.06 82 LEU A C 1
ATOM 687 O O . LEU A 1 82 ? -18.486 5.607 11.116 1.00 86.06 82 LEU A O 1
ATOM 691 N N . ASP A 1 83 ? -18.205 4.767 9.061 1.00 85.50 83 ASP A N 1
ATOM 692 C CA . ASP A 1 83 ? -19.538 5.138 8.569 1.00 85.50 83 ASP A CA 1
ATOM 693 C C . ASP A 1 83 ? -20.634 4.172 9.060 1.00 85.50 83 ASP A C 1
ATOM 695 O O . ASP A 1 83 ? -21.796 4.568 9.144 1.00 85.50 83 ASP A O 1
ATOM 699 N N . ARG A 1 84 ? -20.295 2.909 9.372 1.00 83.75 84 ARG A N 1
ATOM 700 C CA . ARG A 1 84 ? -21.253 1.911 9.887 1.00 83.75 84 ARG A CA 1
ATOM 701 C C . ARG A 1 84 ? -21.433 1.998 11.397 1.00 83.75 84 ARG A C 1
ATOM 703 O O . ARG A 1 84 ? -22.566 2.062 11.854 1.00 83.75 84 ARG A O 1
ATOM 710 N N . ASP A 1 85 ? -20.325 1.989 12.135 1.00 78.06 85 ASP A N 1
ATOM 711 C CA . ASP A 1 85 ? -20.300 2.023 13.595 1.00 78.06 85 ASP A CA 1
ATOM 712 C C . ASP A 1 85 ? -19.275 3.078 14.037 1.00 78.06 85 ASP A C 1
ATOM 714 O O . ASP A 1 85 ? -18.078 2.934 13.782 1.00 78.06 85 ASP A O 1
ATOM 718 N N . GLU A 1 86 ? -19.728 4.141 14.705 1.00 68.12 86 GLU A N 1
ATOM 719 C CA . GLU A 1 86 ? -18.838 5.211 15.184 1.00 68.12 86 GLU A CA 1
ATOM 720 C C . GLU A 1 86 ? -17.875 4.705 16.280 1.00 68.12 86 GLU A C 1
ATOM 722 O O . GLU A 1 86 ? -16.701 5.086 16.305 1.00 68.12 86 GLU A O 1
ATOM 727 N N . ASP A 1 87 ? -18.341 3.766 17.115 1.00 72.38 87 ASP A N 1
ATOM 728 C CA . ASP A 1 87 ? -17.565 3.112 18.173 1.00 72.38 87 ASP A CA 1
ATOM 729 C C . ASP A 1 87 ? -17.258 1.647 17.835 1.00 72.38 87 ASP A C 1
ATOM 731 O O . ASP A 1 87 ? -17.976 0.707 18.182 1.00 72.38 87 ASP A O 1
ATOM 735 N N . VAL A 1 88 ? -16.128 1.436 17.165 1.00 75.94 88 VAL A N 1
ATOM 736 C CA . VAL A 1 88 ? -15.620 0.096 16.860 1.00 75.94 88 VAL A CA 1
ATOM 737 C C . VAL A 1 88 ? -14.758 -0.401 18.020 1.00 75.94 88 VAL A C 1
ATOM 739 O O . VAL A 1 88 ? -13.695 0.158 18.286 1.00 75.94 88 VAL A O 1
ATOM 742 N N . SER A 1 89 ? -15.165 -1.491 18.678 1.00 75.81 89 SER A N 1
ATOM 743 C CA . SER A 1 89 ? -14.410 -2.065 19.807 1.00 75.81 89 SER A CA 1
ATOM 744 C C . SER A 1 89 ? -13.127 -2.809 19.398 1.00 75.81 89 SER A C 1
ATOM 746 O O . SER A 1 89 ? -12.177 -2.839 20.173 1.00 75.81 89 SER A O 1
ATOM 748 N N . ASP A 1 90 ? -13.073 -3.385 18.190 1.00 83.25 90 ASP A N 1
ATOM 749 C CA . ASP A 1 90 ? -11.880 -4.064 17.646 1.00 83.25 90 ASP A CA 1
ATOM 750 C C . ASP A 1 90 ? -11.552 -3.589 16.215 1.00 83.25 90 ASP A C 1
ATOM 752 O O . ASP A 1 90 ? -11.813 -4.290 15.232 1.00 83.25 90 ASP A O 1
ATOM 756 N N . PRO A 1 91 ? -11.026 -2.361 16.058 1.00 83.00 91 PRO A N 1
ATOM 757 C CA . PRO A 1 91 ? -10.701 -1.820 14.744 1.00 83.00 91 PRO A CA 1
ATOM 758 C C . PRO A 1 91 ? -9.458 -2.491 14.151 1.00 83.00 91 PRO A C 1
ATOM 760 O O . PRO A 1 91 ? -9.403 -2.740 12.950 1.00 83.00 91 PRO A O 1
ATOM 763 N N . ILE A 1 92 ? -8.471 -2.834 14.983 1.00 87.00 92 ILE A N 1
ATOM 764 C CA . ILE A 1 92 ? -7.208 -3.406 14.511 1.00 87.00 92 ILE A CA 1
ATOM 765 C C . ILE A 1 92 ? -7.418 -4.846 14.048 1.00 87.00 92 ILE A C 1
ATOM 767 O O . ILE A 1 92 ? -7.035 -5.168 12.928 1.00 87.00 92 ILE A O 1
ATOM 771 N N . GLY A 1 93 ? -8.103 -5.692 14.825 1.00 85.31 93 GLY A N 1
ATOM 772 C CA . GLY A 1 93 ? -8.344 -7.088 14.453 1.00 85.31 93 GLY A CA 1
ATOM 773 C C . GLY A 1 93 ? -9.158 -7.266 13.167 1.00 85.31 93 GLY A C 1
ATOM 774 O O . GLY A 1 93 ? -8.999 -8.282 12.488 1.00 85.31 93 GLY A O 1
ATOM 775 N N . ARG A 1 94 ? -9.971 -6.265 12.794 1.00 85.19 94 ARG A N 1
ATOM 776 C CA . ARG A 1 94 ? -10.711 -6.206 11.518 1.00 85.19 94 ARG A CA 1
ATOM 777 C C . ARG A 1 94 ? -9.867 -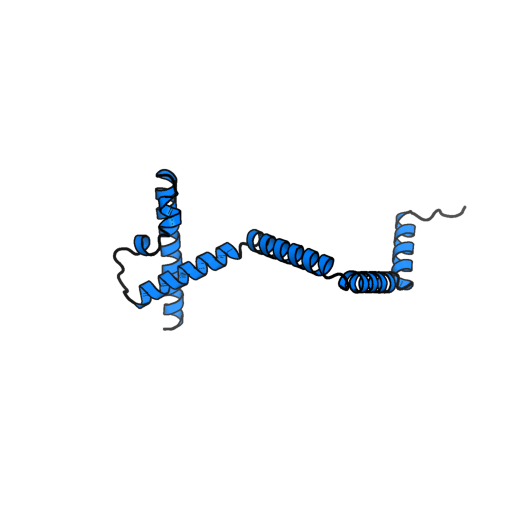5.722 10.334 1.00 85.19 94 ARG A C 1
ATOM 779 O O . ARG A 1 94 ? -10.190 -6.043 9.192 1.00 85.19 94 ARG A O 1
ATOM 786 N N . LEU A 1 95 ? -8.827 -4.926 10.586 1.00 87.62 95 LEU A N 1
ATOM 787 C CA . LEU A 1 95 ? -7.943 -4.375 9.550 1.00 87.62 95 LEU A CA 1
ATOM 788 C C . LEU A 1 95 ? -6.724 -5.260 9.271 1.00 87.62 95 LEU A C 1
ATOM 790 O O . LEU A 1 95 ? -6.151 -5.156 8.187 1.00 87.62 95 LEU A O 1
ATOM 794 N N . VAL A 1 96 ? -6.340 -6.112 10.226 1.00 88.25 96 VAL A N 1
ATOM 795 C CA . VAL A 1 96 ? -5.231 -7.063 10.088 1.00 88.25 96 VAL A CA 1
ATOM 796 C C . VAL A 1 96 ? -5.471 -7.993 8.902 1.00 88.25 96 VAL A C 1
ATOM 798 O O . VAL A 1 96 ? -6.513 -8.641 8.792 1.00 88.25 96 VAL A O 1
ATOM 801 N N . ASP A 1 97 ? -4.456 -8.108 8.051 1.00 87.19 97 ASP A N 1
ATOM 802 C CA . ASP A 1 97 ? -4.378 -9.178 7.067 1.00 87.19 97 ASP A CA 1
ATOM 803 C C . ASP A 1 97 ? -3.891 -10.457 7.759 1.00 87.19 97 ASP A C 1
ATOM 805 O O . ASP A 1 97 ? -2.732 -10.548 8.172 1.00 87.19 97 ASP A O 1
ATOM 809 N N . ARG A 1 98 ? -4.798 -11.424 7.937 1.00 88.12 98 ARG A N 1
ATOM 810 C CA . ARG A 1 98 ? -4.524 -12.668 8.671 1.00 88.12 98 ARG A CA 1
ATOM 811 C C . ARG A 1 98 ? -3.466 -13.521 7.979 1.00 88.12 98 ARG A C 1
ATOM 813 O O . ARG A 1 98 ? -2.617 -14.075 8.664 1.00 88.12 98 ARG A O 1
ATOM 820 N N . GLU A 1 99 ? -3.461 -13.563 6.648 1.00 88.75 99 GLU A N 1
ATOM 821 C CA . GLU A 1 99 ? -2.503 -14.375 5.890 1.00 88.75 99 GLU A CA 1
ATOM 822 C C . GLU A 1 99 ? -1.074 -13.868 6.094 1.00 88.75 99 GLU A C 1
ATOM 824 O O . GLU A 1 99 ? -0.152 -14.644 6.351 1.00 88.75 99 GLU A O 1
ATOM 829 N N . VAL A 1 100 ? -0.898 -12.544 6.045 1.00 87.06 100 VAL A N 1
ATOM 830 C CA . VAL A 1 100 ? 0.398 -11.912 6.304 1.00 87.06 100 VAL A CA 1
ATOM 831 C C . VAL A 1 100 ? 0.772 -12.066 7.773 1.00 87.06 100 VAL A C 1
ATOM 833 O O . VAL A 1 100 ? 1.887 -12.481 8.073 1.00 87.06 100 VAL A O 1
ATOM 836 N N . PHE A 1 101 ? -0.149 -11.769 8.688 1.00 89.88 101 PHE A N 1
ATOM 837 C CA . PHE A 1 101 ? 0.114 -11.777 10.124 1.00 89.88 101 PHE A CA 1
ATOM 838 C C . PHE A 1 101 ? 0.524 -13.156 10.647 1.00 89.88 101 PHE A C 1
ATOM 840 O O . PHE A 1 101 ? 1.474 -13.258 11.423 1.00 89.88 101 PHE A O 1
ATOM 847 N N . ASP A 1 102 ? -0.147 -14.217 10.199 1.00 91.38 102 ASP A N 1
ATOM 848 C CA . ASP A 1 102 ? 0.123 -15.577 10.665 1.00 91.38 102 ASP A CA 1
ATOM 849 C C . ASP A 1 102 ? 1.471 -16.110 10.160 1.00 91.38 102 ASP A C 1
ATOM 851 O O . ASP A 1 102 ? 2.093 -16.933 10.833 1.00 91.38 102 ASP A O 1
ATOM 855 N N . SER A 1 103 ? 1.963 -15.589 9.029 1.00 93.56 103 SER A N 1
ATOM 856 C CA . SER A 1 103 ? 3.278 -15.934 8.470 1.00 93.56 103 SER A CA 1
ATOM 857 C C . SER A 1 103 ? 4.475 -15.319 9.215 1.00 93.56 103 SER A C 1
ATOM 859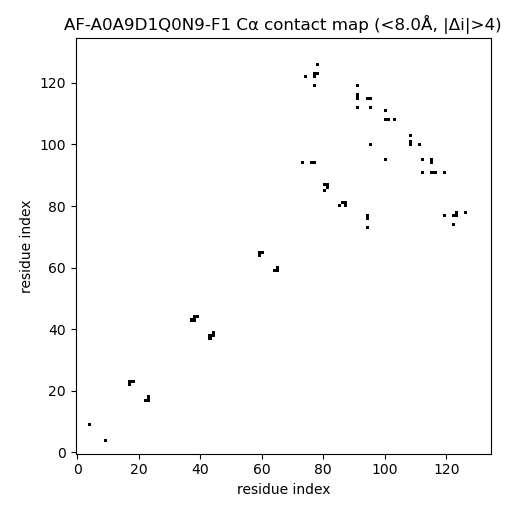 O O . SER A 1 103 ? 5.606 -15.763 9.018 1.00 93.56 103 SER A O 1
ATOM 861 N N . LEU A 1 104 ? 4.250 -14.294 10.048 1.00 92.12 104 LEU A N 1
ATOM 862 C CA . LEU A 1 104 ? 5.308 -13.559 10.752 1.00 92.12 104 LEU A CA 1
ATOM 863 C C . LEU A 1 104 ? 5.761 -14.272 12.039 1.00 92.12 104 LEU A C 1
ATOM 865 O O . LEU A 1 104 ? 5.003 -15.015 12.664 1.00 92.12 104 LEU A O 1
ATOM 869 N N . ASP A 1 105 ? 6.990 -14.002 12.485 1.00 94.25 105 ASP A N 1
ATOM 870 C CA . ASP A 1 105 ? 7.438 -14.366 13.835 1.00 94.25 105 ASP A CA 1
ATOM 871 C C . ASP A 1 105 ? 6.806 -13.463 14.904 1.00 94.25 105 ASP A C 1
ATOM 873 O O . ASP A 1 105 ? 6.302 -12.379 14.610 1.00 94.25 105 ASP A O 1
ATOM 877 N N . ASP A 1 106 ? 6.856 -13.889 16.164 1.00 91.06 106 ASP A N 1
ATOM 878 C CA . ASP A 1 106 ? 6.191 -13.189 17.267 1.00 91.06 106 ASP A CA 1
ATOM 879 C C . ASP A 1 106 ? 6.672 -11.740 17.457 1.00 91.06 106 ASP A C 1
ATOM 881 O O . ASP A 1 106 ? 5.869 -10.863 17.788 1.00 91.06 106 ASP A O 1
ATOM 885 N N . GLY A 1 107 ? 7.951 -11.450 17.190 1.00 91.44 107 GLY A N 1
ATOM 886 C CA . GLY A 1 107 ? 8.485 -10.088 17.254 1.00 91.44 107 GLY A CA 1
ATOM 887 C C . GLY A 1 107 ? 7.940 -9.210 16.127 1.00 91.44 107 GLY A C 1
ATOM 888 O O . GLY A 1 107 ? 7.479 -8.087 16.356 1.00 91.44 107 GLY A O 1
ATOM 889 N N . ASN A 1 108 ? 7.916 -9.742 14.906 1.00 90.44 108 ASN A N 1
ATOM 890 C CA . ASN A 1 108 ? 7.349 -9.050 13.754 1.00 90.44 108 ASN A CA 1
ATOM 891 C C . ASN A 1 108 ? 5.820 -8.924 13.823 1.00 90.44 108 ASN A C 1
ATOM 893 O O . ASN A 1 108 ? 5.289 -7.913 13.371 1.00 90.44 108 ASN A O 1
ATOM 897 N N . LYS A 1 109 ? 5.107 -9.862 14.458 1.00 92.00 109 LYS A N 1
ATOM 898 C CA . LYS A 1 109 ? 3.669 -9.739 14.754 1.00 92.00 109 LYS A CA 1
ATOM 899 C C . LYS A 1 109 ? 3.381 -8.550 15.666 1.00 92.00 109 LYS A C 1
ATOM 901 O O . LYS A 1 109 ? 2.498 -7.746 15.369 1.00 92.00 109 LYS A O 1
ATOM 906 N N . GLN A 1 110 ? 4.139 -8.406 16.755 1.00 92.00 110 GLN A N 1
ATOM 907 C CA . GLN A 1 110 ? 4.002 -7.258 17.658 1.00 92.00 110 GLN A CA 1
ATOM 908 C C . GLN A 1 110 ? 4.262 -5.944 16.921 1.00 92.00 110 GLN A C 1
ATOM 910 O O . GLN A 1 110 ? 3.464 -5.009 17.008 1.00 92.00 110 GLN A O 1
ATOM 915 N N . ARG A 1 111 ? 5.346 -5.892 16.141 1.00 92.31 111 ARG A N 1
ATOM 916 C CA . ARG A 1 111 ? 5.678 -4.725 15.325 1.00 92.31 111 ARG A CA 1
ATOM 917 C C . ARG A 1 111 ? 4.571 -4.393 14.322 1.00 92.31 111 ARG A C 1
ATOM 919 O O . ARG A 1 111 ? 4.158 -3.240 14.249 1.00 92.31 111 ARG A O 1
ATOM 926 N N . TYR A 1 112 ? 4.053 -5.392 13.613 1.00 90.94 112 TYR A N 1
ATOM 927 C CA . TYR A 1 112 ? 2.970 -5.235 12.643 1.00 90.94 112 TYR A CA 1
ATOM 928 C C . TYR A 1 112 ? 1.712 -4.633 13.281 1.00 90.94 112 TYR A C 1
ATOM 930 O O . TYR A 1 112 ? 1.137 -3.689 12.743 1.00 90.94 112 TYR A O 1
ATOM 938 N N . ILE A 1 113 ? 1.307 -5.121 14.460 1.00 91.38 113 ILE A N 1
ATOM 939 C CA . ILE A 1 113 ? 0.150 -4.579 15.192 1.00 91.38 113 ILE A CA 1
ATOM 940 C C . ILE A 1 113 ? 0.371 -3.111 15.569 1.00 91.38 113 ILE A C 1
ATOM 942 O O . ILE A 1 113 ? -0.546 -2.296 15.432 1.00 91.38 113 ILE A O 1
ATOM 946 N N . LEU A 1 114 ? 1.569 -2.756 16.042 1.00 92.25 114 LEU A N 1
ATOM 947 C CA . LEU A 1 114 ? 1.897 -1.382 16.429 1.00 92.25 114 LEU A CA 1
ATOM 948 C C . LEU A 1 114 ? 1.905 -0.437 15.221 1.00 92.25 114 LEU A C 1
ATOM 950 O O . LEU A 1 114 ? 1.331 0.650 15.297 1.00 92.25 114 LEU A O 1
ATOM 954 N N . GLU A 1 115 ? 2.497 -0.863 14.103 1.00 91.06 115 GLU A N 1
ATOM 955 C CA . GLU A 1 115 ? 2.506 -0.107 12.847 1.00 91.06 115 GLU A CA 1
ATOM 956 C C . GLU A 1 115 ? 1.081 0.090 12.310 1.00 91.06 115 GLU A C 1
ATOM 958 O O . GLU A 1 115 ? 0.691 1.211 11.976 1.00 91.06 115 GLU A O 1
ATOM 963 N N . LEU A 1 116 ? 0.261 -0.965 12.309 1.00 91.12 116 LEU A N 1
ATOM 964 C CA . LEU A 1 116 ? -1.139 -0.891 11.892 1.00 91.12 116 LEU A CA 1
ATOM 965 C C . LEU A 1 116 ? -1.964 0.026 12.806 1.00 91.12 116 LEU A C 1
ATOM 967 O O . LEU A 1 116 ? -2.793 0.796 12.326 1.00 91.12 116 LEU A O 1
ATOM 971 N N . SER A 1 117 ? -1.702 -0.004 14.115 1.00 91.31 117 SER A N 1
ATOM 972 C CA . SER A 1 117 ? -2.345 0.888 15.085 1.00 91.31 117 SER A CA 1
ATOM 973 C C . SER A 1 117 ? -1.987 2.354 14.850 1.00 91.31 117 SER A C 1
ATOM 975 O O . SER A 1 117 ? -2.853 3.221 14.965 1.00 91.31 117 SER A O 1
ATOM 977 N N . ALA A 1 118 ? -0.729 2.648 14.511 1.00 90.88 118 ALA A N 1
ATOM 978 C CA . ALA A 1 118 ? -0.303 3.997 14.154 1.00 90.88 118 ALA A CA 1
ATOM 979 C C . ALA A 1 118 ? -0.990 4.470 12.863 1.00 90.88 118 ALA A C 1
ATOM 981 O O . ALA A 1 118 ? -1.599 5.541 12.860 1.00 90.88 118 ALA A O 1
ATOM 982 N N . LYS A 1 119 ? -0.990 3.630 11.818 1.00 89.81 119 LYS A N 1
ATOM 983 C CA . LYS A 1 119 ? -1.673 3.921 10.548 1.00 89.81 119 LYS A CA 1
ATOM 984 C C . LYS A 1 119 ? -3.172 4.146 10.725 1.00 89.81 119 LYS A C 1
ATOM 986 O O . LYS A 1 119 ? -3.725 5.080 10.158 1.00 89.81 119 LYS A O 1
ATOM 991 N N . PHE A 1 120 ? -3.846 3.336 11.541 1.00 90.25 120 PHE A N 1
ATOM 992 C CA . PHE A 1 120 ? -5.275 3.513 11.803 1.00 90.25 120 PHE A CA 1
ATOM 993 C C . PHE A 1 120 ? -5.589 4.891 12.399 1.00 90.25 120 PHE A C 1
ATOM 995 O O . PHE A 1 120 ? -6.5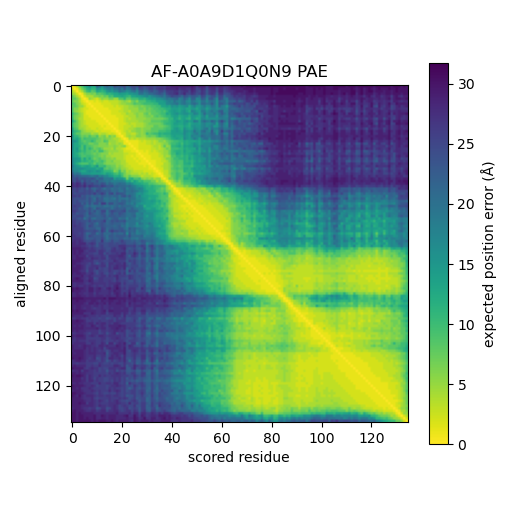52 5.525 11.977 1.00 90.25 120 PHE A O 1
ATOM 1002 N N . ARG A 1 121 ? -4.776 5.382 13.347 1.00 90.00 121 ARG A N 1
ATOM 1003 C CA . ARG A 1 121 ? -4.972 6.720 13.933 1.00 90.00 121 ARG A CA 1
ATOM 1004 C C . ARG A 1 121 ? -4.828 7.820 12.887 1.00 90.00 121 ARG A C 1
ATOM 1006 O O . ARG A 1 121 ? -5.676 8.702 12.832 1.00 90.00 121 ARG A O 1
ATOM 1013 N N . GLU A 1 122 ? -3.809 7.731 12.036 1.00 90.88 122 GLU A N 1
ATOM 1014 C CA . GLU A 1 122 ? -3.585 8.685 10.945 1.00 90.88 122 GLU A CA 1
ATOM 1015 C C . GLU A 1 122 ? -4.775 8.727 9.971 1.00 90.88 122 GLU A C 1
ATOM 1017 O O . GLU A 1 122 ? -5.301 9.796 9.655 1.00 90.88 122 GLU A O 1
ATOM 1022 N N . LEU A 1 123 ? -5.259 7.556 9.549 1.00 90.56 123 LEU A N 1
ATOM 1023 C CA . LEU A 1 123 ? -6.403 7.435 8.645 1.00 90.56 123 LEU A CA 1
ATOM 1024 C C . LEU A 1 123 ? -7.713 7.905 9.292 1.00 90.56 123 LEU A C 1
ATOM 1026 O O . LEU A 1 123 ? -8.522 8.562 8.637 1.00 90.56 123 LEU A O 1
ATOM 1030 N N . LYS A 1 124 ? -7.909 7.623 10.584 1.00 89.31 124 LYS A N 1
ATOM 1031 C CA . LYS A 1 124 ? -9.047 8.116 11.369 1.00 89.31 124 LYS A CA 1
ATOM 1032 C C . LYS A 1 124 ? -9.031 9.646 11.455 1.00 89.31 124 LYS A C 1
ATOM 1034 O O . LYS A 1 124 ? -10.054 10.281 11.216 1.00 89.31 12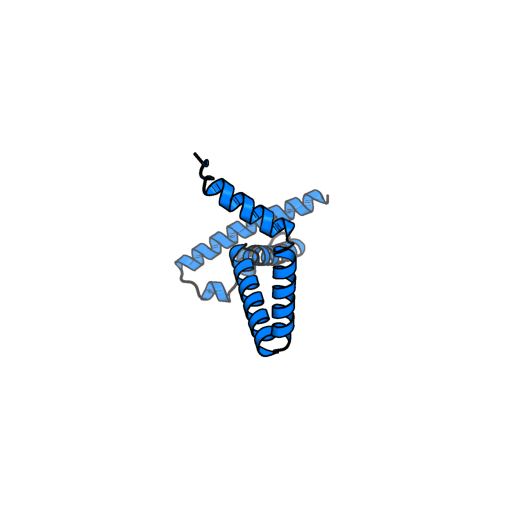4 LYS A O 1
ATOM 1039 N N . GLU A 1 125 ? -7.880 10.256 11.737 1.00 90.00 125 GLU A N 1
ATOM 1040 C CA . GLU A 1 125 ? -7.736 11.717 11.728 1.00 90.00 125 GLU A CA 1
ATOM 1041 C C . GLU A 1 125 ? -8.034 12.319 10.353 1.00 90.00 125 GLU A C 1
ATOM 1043 O O . GLU A 1 125 ? -8.722 13.338 10.265 1.00 90.00 125 GLU A O 1
ATOM 1048 N N . ARG A 1 126 ? -7.531 11.696 9.280 1.00 89.75 126 ARG A N 1
ATOM 1049 C CA . ARG A 1 126 ? -7.830 12.109 7.904 1.00 89.75 126 ARG A CA 1
ATOM 1050 C C . ARG A 1 126 ? -9.334 12.071 7.633 1.00 89.75 126 ARG A C 1
ATOM 1052 O O . ARG A 1 126 ? -9.870 13.065 7.153 1.00 89.75 126 ARG A O 1
ATOM 1059 N N . TYR A 1 127 ? -10.012 10.989 8.011 1.00 89.62 127 TYR A N 1
ATOM 1060 C CA . TYR A 1 127 ? -11.459 10.842 7.854 1.00 89.62 127 TYR A CA 1
ATOM 1061 C C . TYR A 1 127 ? -12.246 11.956 8.562 1.00 89.62 127 TYR A C 1
ATOM 1063 O O . TYR A 1 127 ? -13.099 12.593 7.943 1.00 89.62 127 TYR A O 1
ATOM 1071 N N . TYR A 1 128 ? -11.929 12.269 9.825 1.00 87.44 128 TYR A N 1
ATOM 1072 C CA . TYR A 1 128 ? -12.613 13.363 10.527 1.00 87.44 128 TYR A CA 1
ATOM 1073 C C . TYR A 1 128 ? -12.287 14.739 9.950 1.00 87.44 128 TYR A C 1
ATOM 1075 O O . TYR A 1 128 ? -13.181 15.576 9.879 1.00 87.44 128 TYR A O 1
ATOM 1083 N N . LYS A 1 129 ? -11.047 14.980 9.499 1.00 89.19 129 LYS A N 1
ATOM 1084 C CA . LYS A 1 129 ? -10.679 16.223 8.795 1.00 89.19 129 LYS A CA 1
ATOM 1085 C C . LYS A 1 129 ? -11.438 16.380 7.480 1.00 89.19 129 LYS A C 1
ATOM 1087 O O . LYS A 1 129 ? -11.744 17.501 7.086 1.00 89.19 129 LYS A O 1
ATOM 1092 N N . GLU A 1 130 ? -11.697 15.283 6.775 1.00 86.00 130 GLU A N 1
ATOM 1093 C CA . GLU A 1 130 ? -12.520 15.292 5.569 1.00 86.00 130 GLU A CA 1
ATOM 1094 C C . GLU A 1 130 ? -13.979 15.580 5.938 1.00 86.00 130 GLU A C 1
ATOM 1096 O O . GLU A 1 130 ? -14.521 16.565 5.448 1.00 86.00 130 GLU A O 1
ATOM 1101 N N . LYS A 1 131 ? -14.590 14.843 6.879 1.00 82.81 131 LYS A N 1
ATOM 1102 C CA . LYS A 1 131 ? -15.974 15.108 7.323 1.00 82.81 131 LYS A CA 1
ATOM 1103 C C . LYS A 1 131 ? -16.174 16.521 7.873 1.00 82.81 131 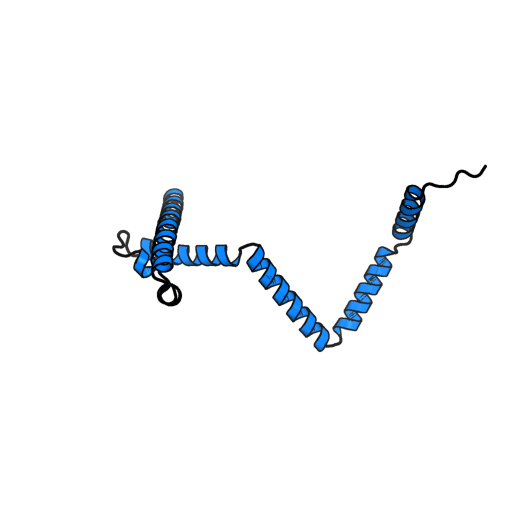LYS A C 1
ATOM 1105 O O . LYS A 1 131 ? -17.166 17.148 7.525 1.00 82.81 131 LYS A O 1
ATOM 1110 N N . SER A 1 132 ? -15.237 17.060 8.654 1.00 80.19 132 SER A N 1
ATOM 1111 C CA . SER A 1 132 ? -15.342 18.417 9.210 1.00 80.19 132 SER A CA 1
ATOM 1112 C C . SER A 1 132 ? -15.203 19.526 8.167 1.00 80.19 132 SER A C 1
ATOM 1114 O O . SER A 1 132 ? -15.521 20.668 8.465 1.00 80.19 132 SER A O 1
ATOM 1116 N N . LYS A 1 133 ? -14.669 19.234 6.974 1.00 65.88 133 LYS A N 1
ATOM 1117 C CA . LYS A 1 133 ? -14.620 20.190 5.854 1.00 65.88 133 LYS A CA 1
ATOM 1118 C C . LYS A 1 133 ? -15.925 20.233 5.056 1.00 65.88 133 LYS A C 1
ATOM 1120 O O . LYS A 1 133 ? -16.100 21.156 4.267 1.00 65.88 133 LYS A O 1
ATOM 1125 N N . PHE A 1 134 ? -16.793 19.236 5.223 1.00 55.56 134 PHE A N 1
ATOM 1126 C CA . PHE A 1 134 ? -18.092 19.138 4.550 1.00 55.56 134 PHE A CA 1
ATOM 1127 C C . PHE A 1 134 ? -19.280 19.488 5.468 1.00 55.56 134 PHE A C 1
ATOM 1129 O O . PHE A 1 134 ? -20.423 19.375 5.027 1.00 55.56 134 PHE A O 1
ATOM 1136 N N . VAL A 1 135 ? -19.012 19.907 6.713 1.00 45.78 135 VAL A N 1
ATOM 1137 C CA . VAL A 1 135 ? -19.973 20.511 7.656 1.00 45.78 135 VAL A CA 1
ATOM 1138 C C . VAL A 1 135 ? -19.740 22.014 7.686 1.00 45.78 135 VAL A C 1
ATOM 1140 O O . VAL A 1 135 ? -20.741 22.756 7.611 1.00 45.78 135 VAL A O 1
#

Sequence (135 aa):
MKKEMSEIKRRALLAKQRLKMGYWQRMREEQDRVAEATNDSAVIRSARNARLREFEQQSRRALGDDFAERDERLYGKVRDMLDRDEDVSDPIGRLVDREVFDSLDDGNKQRYILELSAKFRELKERYYKEKSKFV

Solvent-accessible surface area (backbone atoms only — not comparable to full-atom values): 7758 Å² total; per-residue (Å²): 132,85,81,79,75,53,68,66,61,53,53,51,50,52,52,49,48,38,61,74,70,41,45,65,56,53,51,46,54,48,50,48,49,48,50,54,66,47,57,72,39,68,67,52,46,51,54,49,52,50,52,50,53,52,49,51,53,51,48,35,62,72,72,38,50,64,54,55,53,51,51,51,56,49,42,51,54,52,49,60,44,49,74,73,40,83,80,64,91,61,59,62,78,71,67,56,56,61,74,64,48,72,75,45,54,74,69,55,37,54,49,49,54,53,51,51,52,52,50,50,53,54,46,50,51,50,52,51,57,53,55,64,71,77,108

Foldseek 3Di:
DDPDDPPVNVVVVVVVVCVVVCVVVVVVVVVVVVVVVQVPDPVSVVVVVVVVVVVVVVVCVVVCVVVVVVLVVLLVVLLVVCVVPVDDPCPLVSSDDPVVLVPDDPVVNVVVSVVSVVSSVVSVVVNVVVVVVVD